Protein AF-A0A1J3GR85-F1 (afdb_monomer_lite)

Structure (mmCIF, N/CA/C/O backbone):
data_AF-A0A1J3GR85-F1
#
_entry.id   AF-A0A1J3GR85-F1
#
loop_
_atom_site.group_PDB
_atom_site.id
_atom_site.type_symbol
_atom_site.label_atom_id
_atom_site.label_alt_id
_atom_site.label_comp_id
_atom_site.label_asym_id
_atom_site.label_entity_id
_atom_site.label_seq_id
_atom_site.pdbx_PDB_ins_code
_atom_site.Cartn_x
_atom_site.Cartn_y
_atom_site.Cartn_z
_atom_site.occupancy
_atom_site.B_iso_or_equiv
_atom_site.auth_seq_id
_atom_site.auth_comp_id
_atom_site.auth_asym_id
_atom_site.auth_atom_id
_atom_site.pdbx_PDB_model_num
ATOM 1 N N . LEU A 1 1 ? -6.213 6.040 -10.419 1.00 79.25 1 LEU A N 1
ATOM 2 C CA . LEU A 1 1 ? -7.425 6.577 -9.748 1.00 79.25 1 LEU A CA 1
ATOM 3 C C . LEU A 1 1 ? -8.698 5.758 -9.987 1.00 79.25 1 LEU A C 1
ATOM 5 O O . LEU A 1 1 ? -9.546 5.773 -9.108 1.00 79.25 1 LEU A O 1
ATOM 9 N N . GLN A 1 2 ? -8.857 5.057 -11.125 1.00 85.12 2 GLN A N 1
ATOM 10 C CA . GLN A 1 2 ? -10.083 4.285 -11.418 1.00 85.12 2 GLN A CA 1
ATOM 11 C C . GLN A 1 2 ? -10.457 3.295 -10.307 1.00 85.12 2 GLN A C 1
ATOM 13 O O . GLN A 1 2 ? -11.587 3.315 -9.843 1.00 85.12 2 GLN A O 1
ATOM 18 N N . MET A 1 3 ? -9.484 2.534 -9.793 1.00 85.25 3 MET A N 1
ATOM 19 C CA . MET A 1 3 ? -9.690 1.597 -8.682 1.00 85.25 3 MET A CA 1
ATOM 20 C C . MET A 1 3 ? -10.400 2.243 -7.482 1.00 85.25 3 MET A C 1
ATOM 22 O O . MET A 1 3 ? -11.391 1.702 -7.005 1.00 85.25 3 MET A O 1
ATOM 26 N N . CYS A 1 4 ? -9.947 3.417 -7.033 1.00 85.44 4 CYS A N 1
ATOM 27 C CA . CYS A 1 4 ? -10.558 4.132 -5.909 1.00 85.44 4 CYS A CA 1
ATOM 28 C C . CYS A 1 4 ? -11.989 4.586 -6.219 1.00 85.44 4 CYS A C 1
ATOM 30 O O . CYS A 1 4 ? -12.852 4.442 -5.365 1.00 85.44 4 CYS A O 1
ATOM 32 N N . LYS A 1 5 ? -12.243 5.087 -7.438 1.00 84.12 5 LYS A N 1
ATOM 33 C CA . LYS A 1 5 ? -13.577 5.548 -7.864 1.00 84.12 5 LYS A CA 1
ATOM 34 C C . LYS A 1 5 ? -14.584 4.405 -7.957 1.00 84.12 5 LYS A C 1
ATOM 36 O O . LYS A 1 5 ? -15.721 4.558 -7.544 1.00 84.12 5 LYS A O 1
ATOM 41 N N . THR A 1 6 ? -14.174 3.268 -8.515 1.00 85.00 6 THR A N 1
ATOM 42 C CA . THR A 1 6 ? -15.064 2.119 -8.736 1.00 85.00 6 THR A CA 1
ATOM 43 C C . THR A 1 6 ? -15.385 1.372 -7.444 1.00 85.00 6 THR A C 1
ATOM 45 O O . THR A 1 6 ? -16.437 0.752 -7.351 1.00 85.00 6 THR A O 1
ATOM 48 N N . SER A 1 7 ? -14.485 1.407 -6.459 1.00 81.19 7 SER A N 1
ATOM 49 C CA . SER A 1 7 ? -14.618 0.641 -5.213 1.00 81.19 7 SER A CA 1
ATOM 50 C C . SER A 1 7 ? -15.013 1.473 -3.992 1.00 81.19 7 SER A C 1
ATOM 52 O O . SER A 1 7 ? -15.041 0.915 -2.897 1.00 81.19 7 SER A O 1
ATOM 54 N N . ASP A 1 8 ? -15.277 2.774 -4.176 1.00 83.12 8 ASP A N 1
ATOM 55 C CA . ASP A 1 8 ? -15.562 3.749 -3.110 1.00 83.12 8 ASP A CA 1
ATOM 56 C C . ASP A 1 8 ? -14.547 3.674 -1.950 1.00 83.12 8 ASP A C 1
ATOM 58 O O . ASP A 1 8 ? -14.878 3.800 -0.774 1.00 83.12 8 ASP A O 1
ATOM 62 N N . LEU A 1 9 ? -13.274 3.405 -2.287 1.00 85.44 9 LEU A N 1
ATOM 63 C CA . LEU A 1 9 ? -12.248 2.972 -1.326 1.00 85.44 9 LEU A CA 1
ATOM 64 C C . LEU A 1 9 ? -12.007 3.975 -0.195 1.00 85.44 9 LEU A C 1
ATOM 66 O O . LEU A 1 9 ? -11.673 3.588 0.919 1.00 85.44 9 LEU A O 1
ATOM 70 N N . PHE A 1 10 ? -12.132 5.260 -0.507 1.00 86.12 10 PHE A N 1
ATOM 71 C CA . PHE A 1 10 ? -11.931 6.360 0.430 1.00 86.12 10 PHE A CA 1
ATOM 72 C C . PHE A 1 10 ? -13.236 7.148 0.640 1.00 86.12 10 PHE A C 1
ATOM 74 O O . PHE A 1 10 ? -13.205 8.319 1.006 1.00 86.12 10 PHE A O 1
ATOM 81 N N . GLY A 1 11 ? -14.383 6.506 0.384 1.00 82.62 11 GLY A N 1
ATOM 82 C CA . GLY A 1 11 ? -15.693 7.145 0.340 1.00 82.62 11 GLY A CA 1
ATOM 83 C C . GLY A 1 11 ? -15.896 8.016 -0.904 1.00 82.62 11 GLY A C 1
ATOM 84 O O . GLY A 1 11 ? -15.166 7.908 -1.892 1.00 82.62 11 GLY A O 1
ATOM 85 N N . GLN A 1 12 ? -16.873 8.929 -0.816 1.00 73.88 12 GLN A N 1
ATOM 86 C CA . GLN A 1 12 ? -17.479 9.628 -1.961 1.00 73.88 12 GLN A CA 1
ATOM 87 C C . GLN A 1 12 ? -16.512 10.428 -2.847 1.00 73.88 12 GLN A C 1
ATOM 89 O O . GLN A 1 12 ? -16.867 10.778 -3.975 1.00 73.88 12 GLN A O 1
ATOM 94 N N . SER A 1 13 ? -15.307 10.753 -2.368 1.00 80.38 13 SER A N 1
ATOM 95 C CA . SER A 1 13 ? -14.316 11.466 -3.172 1.00 80.38 13 SER A CA 1
ATOM 96 C C . SER A 1 13 ? -12.935 10.826 -3.097 1.00 80.38 13 SER A C 1
ATOM 98 O O . SER A 1 13 ? -12.494 10.321 -2.068 1.00 80.38 13 SER A O 1
ATOM 100 N N . VAL A 1 14 ? -12.237 10.847 -4.234 1.00 83.62 14 VAL A N 1
ATOM 101 C CA . VAL A 1 14 ? -10.856 10.374 -4.312 1.00 83.62 14 VAL A CA 1
ATOM 102 C C . VAL A 1 14 ? -9.935 11.463 -3.764 1.00 83.62 14 VAL A C 1
ATOM 104 O O . VAL A 1 14 ? -10.037 12.598 -4.238 1.00 83.62 14 VAL A O 1
ATOM 107 N N . PRO A 1 15 ? -9.001 11.134 -2.855 1.00 86.31 15 PRO A N 1
ATOM 108 C CA . PRO A 1 15 ? -8.076 12.111 -2.295 1.00 86.31 15 PRO A CA 1
ATOM 109 C C . PRO A 1 15 ? -7.287 12.828 -3.388 1.00 86.31 15 PRO A C 1
ATOM 111 O O . PRO A 1 15 ? -6.702 12.188 -4.269 1.00 86.31 15 PRO A O 1
ATOM 114 N N . VAL A 1 16 ? -7.248 14.160 -3.329 1.00 83.94 16 VAL A N 1
ATOM 115 C CA . VAL A 1 16 ? -6.599 14.996 -4.354 1.00 83.94 16 VAL A CA 1
ATOM 116 C C . VAL A 1 16 ? -5.111 14.659 -4.462 1.00 83.94 16 VAL A C 1
ATOM 118 O O . VAL A 1 16 ? -4.596 14.493 -5.568 1.00 83.94 16 VAL A O 1
ATOM 121 N N . ASN A 1 17 ? -4.458 14.424 -3.320 1.00 85.19 17 ASN A N 1
ATOM 122 C CA . ASN A 1 17 ? -3.036 14.083 -3.227 1.00 85.19 17 ASN A CA 1
ATOM 123 C C . ASN A 1 17 ? -2.672 12.761 -3.927 1.00 85.19 17 ASN A C 1
ATOM 125 O O . ASN A 1 17 ? -1.519 12.568 -4.316 1.00 85.19 17 ASN A O 1
ATOM 129 N N . LEU A 1 18 ? -3.653 11.877 -4.160 1.00 85.19 18 LEU A N 1
ATOM 130 C CA . LEU A 1 18 ? -3.473 10.632 -4.915 1.00 85.19 18 LEU A CA 1
ATOM 131 C C . LEU A 1 18 ? -3.313 10.880 -6.428 1.00 85.19 18 LEU A C 1
ATOM 133 O O . LEU A 1 18 ? -2.834 10.008 -7.153 1.00 85.19 18 LEU A O 1
ATOM 137 N N . SER A 1 19 ? -3.749 12.045 -6.919 1.00 86.31 19 SER A N 1
ATOM 138 C CA . SER A 1 19 ? -3.597 12.459 -8.323 1.00 86.31 19 SER A CA 1
ATOM 139 C C . SER A 1 19 ? -2.221 13.058 -8.606 1.00 86.31 19 SER A C 1
ATOM 141 O O . SER A 1 19 ? -1.817 13.151 -9.765 1.00 86.31 19 SER A O 1
ATOM 143 N N . THR A 1 20 ? -1.500 13.448 -7.557 1.00 88.38 20 THR A N 1
ATOM 144 C CA . THR A 1 20 ? -0.148 13.984 -7.658 1.00 88.38 20 THR A CA 1
ATOM 145 C C . THR A 1 20 ? 0.841 12.836 -7.853 1.00 88.38 20 THR A C 1
ATOM 147 O O . THR A 1 20 ? 0.909 11.891 -7.065 1.00 88.38 20 THR A O 1
ATOM 150 N N . SER A 1 21 ? 1.606 12.894 -8.942 1.00 87.31 21 SER A N 1
ATOM 151 C CA . SER A 1 21 ? 2.619 11.883 -9.243 1.00 87.31 21 SER A CA 1
ATOM 152 C C . SER A 1 21 ? 3.694 11.846 -8.156 1.00 87.31 21 SER A C 1
ATOM 154 O O . SER A 1 21 ? 4.139 12.888 -7.683 1.00 87.31 21 SER A O 1
ATOM 156 N N . PHE A 1 22 ? 4.155 10.642 -7.812 1.00 85.56 22 PHE A N 1
ATOM 157 C CA . PHE A 1 22 ? 5.241 10.405 -6.849 1.00 85.56 22 PHE A CA 1
ATOM 158 C C . PHE A 1 22 ? 4.979 10.874 -5.405 1.00 85.56 22 PHE A C 1
ATOM 160 O O . PHE A 1 22 ? 5.922 10.930 -4.615 1.00 85.56 22 PHE A O 1
ATOM 167 N N . THR A 1 23 ? 3.723 11.149 -5.030 1.00 87.56 23 THR A N 1
ATOM 168 C CA . THR A 1 23 ? 3.344 11.396 -3.625 1.00 87.56 23 THR A CA 1
ATOM 169 C C . THR A 1 23 ? 3.697 10.207 -2.732 1.00 87.56 23 THR A C 1
ATOM 171 O O . THR A 1 23 ? 4.232 10.396 -1.645 1.00 87.56 23 THR A O 1
ATOM 174 N N . LEU A 1 24 ? 3.431 8.985 -3.207 1.00 87.56 24 LEU A N 1
ATOM 175 C CA . LEU A 1 24 ? 3.817 7.740 -2.545 1.00 87.56 24 LEU A CA 1
ATOM 176 C C . LEU A 1 24 ? 5.113 7.213 -3.158 1.00 87.56 24 LEU A C 1
ATOM 178 O O . LEU A 1 24 ? 5.174 6.945 -4.363 1.00 87.56 24 LEU A O 1
ATOM 182 N N . LYS A 1 25 ? 6.143 7.052 -2.329 1.00 90.31 25 LYS A N 1
ATOM 183 C CA . LYS A 1 25 ? 7.450 6.526 -2.729 1.00 90.31 25 LYS A CA 1
ATOM 184 C C . LYS A 1 25 ? 7.571 5.048 -2.371 1.00 90.31 25 LYS A C 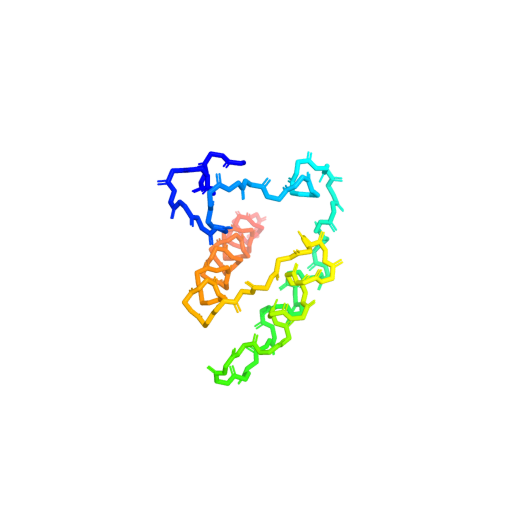1
ATOM 186 O O . LYS A 1 25 ? 6.852 4.526 -1.522 1.00 90.31 25 LYS A O 1
ATOM 191 N N . THR A 1 26 ? 8.551 4.374 -2.972 1.00 90.56 26 THR A N 1
ATOM 192 C CA . THR A 1 26 ? 8.882 2.976 -2.646 1.00 90.56 26 THR A CA 1
ATOM 193 C C . THR A 1 26 ? 9.156 2.783 -1.155 1.00 90.56 26 THR A C 1
ATOM 195 O O . THR A 1 26 ? 8.747 1.778 -0.588 1.00 90.56 26 TH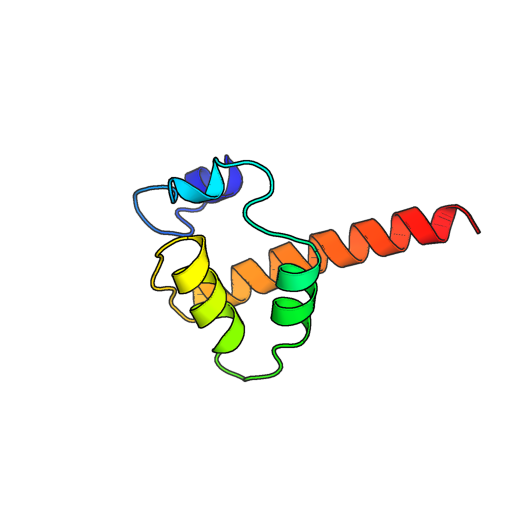R A O 1
ATOM 198 N N . GLU A 1 27 ? 9.802 3.755 -0.503 1.00 90.69 27 GLU A N 1
ATOM 199 C CA . GLU A 1 27 ? 10.058 3.707 0.939 1.00 90.69 27 GLU A CA 1
ATOM 200 C C . GLU A 1 27 ? 8.759 3.633 1.756 1.00 90.69 27 GLU A C 1
ATOM 202 O O . GLU A 1 27 ? 8.686 2.864 2.714 1.00 90.69 27 GLU A O 1
ATOM 207 N N . ASP A 1 28 ? 7.726 4.379 1.357 1.00 90.12 28 ASP A N 1
ATOM 208 C CA . ASP A 1 28 ? 6.427 4.376 2.033 1.00 90.12 28 ASP A CA 1
ATOM 209 C C . ASP A 1 28 ? 5.743 3.013 1.873 1.00 90.12 28 ASP A C 1
ATOM 211 O O . ASP A 1 28 ? 5.248 2.453 2.849 1.00 90.12 28 ASP A O 1
ATOM 215 N N . LEU A 1 29 ? 5.802 2.421 0.671 1.00 90.19 29 LEU A N 1
ATOM 216 C CA . LEU A 1 29 ? 5.315 1.057 0.430 1.00 90.19 29 LEU A CA 1
ATOM 217 C C . LEU A 1 29 ? 6.066 0.028 1.286 1.00 90.19 29 LEU A C 1
ATOM 219 O O . LEU A 1 29 ? 5.441 -0.862 1.855 1.00 90.19 29 LEU A O 1
ATOM 223 N N . CYS A 1 30 ? 7.390 0.146 1.409 1.00 90.44 30 CYS A N 1
ATOM 224 C CA . CYS A 1 30 ? 8.180 -0.752 2.250 1.00 90.44 30 CYS A CA 1
ATOM 225 C C . CYS A 1 30 ? 7.827 -0.624 3.735 1.00 90.44 30 CYS A C 1
ATOM 227 O O . CYS A 1 30 ? 7.894 -1.619 4.452 1.00 90.44 30 CYS A O 1
ATOM 229 N N . LYS A 1 31 ? 7.481 0.578 4.212 1.00 91.31 31 LYS A N 1
ATOM 230 C CA . LYS A 1 31 ? 7.025 0.782 5.593 1.00 91.31 31 LYS A CA 1
ATOM 231 C C . LYS A 1 31 ? 5.646 0.168 5.806 1.00 91.31 31 LYS A C 1
ATOM 233 O O . LYS A 1 31 ? 5.493 -0.607 6.739 1.00 91.31 31 LYS A O 1
ATOM 238 N N . MET A 1 32 ? 4.706 0.401 4.889 1.00 90.94 32 MET A N 1
ATOM 239 C CA . M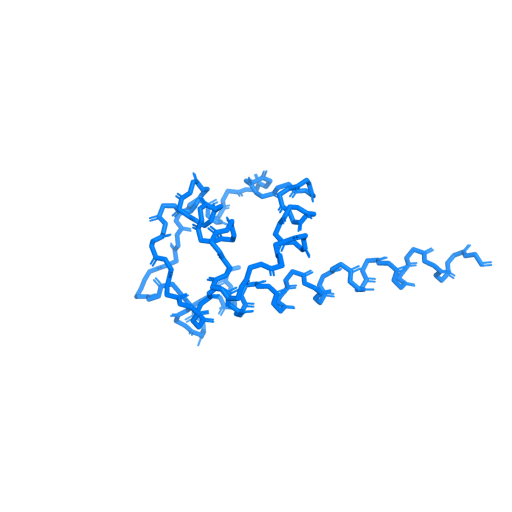ET A 1 32 ? 3.380 -0.230 4.927 1.00 90.94 32 MET A CA 1
ATOM 240 C C . MET A 1 32 ? 3.452 -1.762 4.871 1.00 90.94 32 MET A C 1
ATOM 242 O O . MET A 1 32 ? 2.693 -2.432 5.554 1.00 90.94 32 MET A O 1
ATOM 246 N N . GLN A 1 33 ? 4.382 -2.336 4.102 1.00 89.62 33 GLN A N 1
ATOM 247 C CA . GLN A 1 33 ? 4.579 -3.790 4.035 1.00 89.62 33 GLN A CA 1
ATOM 248 C C . GLN A 1 33 ? 5.157 -4.378 5.335 1.00 89.62 33 GLN A C 1
ATOM 250 O O . GLN A 1 33 ? 4.972 -5.558 5.618 1.00 89.62 33 GLN A O 1
ATOM 255 N N . LYS A 1 34 ? 5.906 -3.578 6.100 1.00 91.94 34 LYS A N 1
ATOM 256 C CA . LYS A 1 34 ? 6.519 -3.992 7.370 1.00 91.94 34 LYS A CA 1
ATOM 257 C C . LYS A 1 34 ? 5.607 -3.766 8.575 1.00 91.94 34 LYS A C 1
ATOM 259 O O . LYS A 1 34 ? 6.000 -4.141 9.680 1.00 91.94 34 LYS A O 1
ATOM 264 N N . ASP A 1 35 ? 4.438 -3.164 8.372 1.00 93.75 35 ASP A N 1
ATOM 265 C CA . ASP A 1 35 ? 3.427 -3.020 9.409 1.00 93.75 35 ASP A CA 1
ATOM 266 C C . ASP A 1 35 ? 2.855 -4.404 9.744 1.00 93.75 35 ASP A C 1
ATOM 268 O O . ASP A 1 35 ? 2.100 -4.993 8.972 1.00 93.75 35 ASP A O 1
ATOM 272 N N . ASN A 1 36 ? 3.276 -4.937 10.890 1.00 90.81 36 ASN A N 1
ATOM 273 C CA . ASN A 1 36 ? 2.821 -6.224 11.414 1.00 90.81 36 ASN A CA 1
ATOM 274 C C . ASN A 1 36 ? 1.827 -6.044 12.572 1.00 90.81 36 ASN A C 1
ATOM 276 O O . ASN A 1 36 ? 1.606 -6.984 13.334 1.00 90.81 36 ASN A O 1
ATOM 280 N N . THR A 1 37 ? 1.279 -4.839 12.754 1.00 94.00 37 THR A N 1
ATOM 281 C CA . THR A 1 37 ? 0.245 -4.594 13.763 1.00 94.00 37 THR A CA 1
ATOM 282 C C . THR A 1 37 ? -1.089 -5.176 13.298 1.00 94.00 37 TH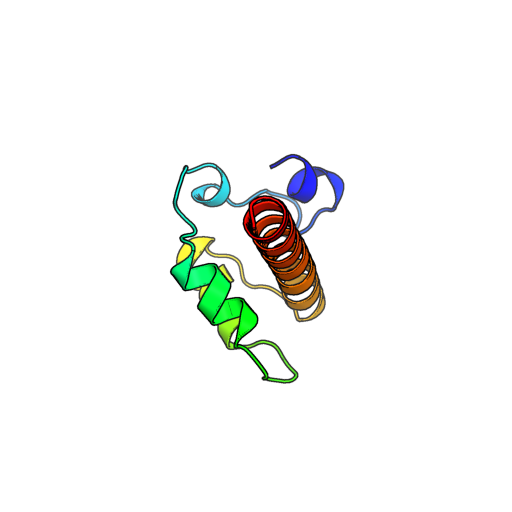R A C 1
ATOM 284 O O . THR A 1 37 ? -1.431 -5.111 12.117 1.00 94.00 37 THR A O 1
ATOM 287 N N . ASP A 1 38 ? -1.867 -5.748 14.221 1.00 91.88 38 ASP A N 1
ATOM 288 C CA . ASP A 1 38 ? -3.162 -6.367 13.893 1.00 91.88 38 ASP A CA 1
ATOM 289 C C . ASP A 1 38 ? -4.163 -5.360 13.303 1.00 91.88 38 ASP A C 1
ATOM 291 O O . ASP A 1 38 ? -5.051 -5.707 12.516 1.00 91.88 38 ASP A O 1
ATOM 295 N N . ASP A 1 39 ? -4.022 -4.096 13.693 1.00 93.75 39 ASP A N 1
ATOM 296 C CA . ASP A 1 39 ? -4.875 -2.990 13.299 1.00 93.75 39 ASP A CA 1
ATOM 297 C C . ASP A 1 39 ? -4.273 -2.099 12.204 1.00 93.75 39 ASP A C 1
ATOM 299 O O . ASP A 1 39 ? -4.960 -1.187 11.742 1.00 93.75 39 ASP A O 1
ATOM 303 N N . LEU A 1 40 ? -3.062 -2.392 11.720 1.00 96.19 40 LEU A N 1
ATOM 304 C CA . LEU A 1 40 ? -2.387 -1.670 10.637 1.00 96.19 40 LEU A CA 1
ATOM 305 C C . LEU A 1 40 ? -2.245 -0.160 10.926 1.00 96.19 40 LEU A C 1
ATOM 307 O O . LEU A 1 40 ? -2.614 0.699 10.113 1.00 96.19 40 LEU A O 1
ATOM 311 N N . GLN A 1 41 ? -1.798 0.198 12.131 1.00 93.44 41 GLN A N 1
ATOM 312 C CA . GLN A 1 41 ? -1.719 1.601 12.570 1.00 93.44 41 GLN A CA 1
ATOM 313 C C . GLN A 1 41 ? -0.732 2.432 11.765 1.00 93.44 41 GLN A C 1
ATOM 315 O O . GLN A 1 41 ? -1.016 3.602 11.479 1.00 93.44 41 GLN A O 1
ATOM 320 N N . ASP A 1 42 ? 0.388 1.843 11.351 1.00 92.88 42 ASP A N 1
ATOM 321 C CA . ASP A 1 42 ? 1.361 2.566 10.543 1.00 92.88 42 ASP A CA 1
ATOM 322 C C . ASP A 1 42 ? 0.739 2.880 9.184 1.00 92.88 42 ASP A C 1
ATOM 324 O O . ASP A 1 42 ? 0.764 4.033 8.751 1.00 92.88 42 ASP A O 1
ATOM 328 N N . VAL A 1 43 ? 0.071 1.908 8.553 1.00 94.75 43 VAL A N 1
ATOM 329 C CA . VAL A 1 43 ? -0.667 2.129 7.296 1.00 94.75 43 VAL A CA 1
ATOM 330 C C . VAL A 1 43 ? -1.699 3.248 7.451 1.00 94.75 43 VAL A C 1
ATOM 332 O O . VAL A 1 43 ? -1.764 4.140 6.605 1.00 94.75 43 VAL A O 1
ATOM 335 N N . GLY A 1 44 ? -2.476 3.250 8.538 1.00 94.25 44 GLY A N 1
ATOM 336 C CA . GLY A 1 44 ? -3.431 4.326 8.831 1.00 94.25 44 GLY A CA 1
ATOM 337 C C . GLY A 1 44 ? -2.767 5.699 8.930 1.00 94.25 44 GLY A C 1
ATOM 338 O O . GLY A 1 44 ? -3.216 6.658 8.303 1.00 94.25 44 GLY A O 1
ATOM 339 N N . SER A 1 45 ? -1.643 5.772 9.641 1.00 93.62 45 SER A N 1
ATOM 340 C CA . SER A 1 45 ? -0.851 6.995 9.795 1.00 93.62 45 SER A CA 1
ATOM 341 C C . SER A 1 45 ? -0.279 7.488 8.461 1.00 93.62 45 SER A C 1
ATOM 343 O O . SER A 1 45 ? -0.252 8.691 8.202 1.00 93.62 45 SER A O 1
ATOM 345 N N . PHE A 1 46 ? 0.137 6.574 7.579 1.00 91.94 46 PHE A N 1
ATOM 346 C CA . PHE A 1 46 ? 0.588 6.899 6.224 1.00 91.94 46 PHE A CA 1
ATOM 347 C C . PHE A 1 46 ? -0.545 7.454 5.360 1.00 91.94 46 PHE A C 1
ATOM 349 O O . PHE A 1 46 ? -0.369 8.483 4.704 1.00 91.94 46 PHE A O 1
ATOM 356 N N . LEU A 1 47 ? -1.709 6.805 5.373 1.00 91.56 47 LEU A N 1
ATOM 357 C CA . LEU A 1 47 ? -2.882 7.266 4.629 1.00 91.56 47 LEU A CA 1
ATOM 358 C C . LEU A 1 47 ? -3.309 8.662 5.085 1.00 91.56 47 LEU A C 1
ATOM 360 O O . LEU A 1 47 ? -3.540 9.529 4.244 1.00 91.56 47 LEU A O 1
ATOM 364 N N . TYR A 1 48 ? -3.305 8.918 6.391 1.00 92.25 48 TYR A N 1
ATOM 365 C CA . TYR A 1 48 ? -3.590 10.247 6.914 1.00 92.25 48 TYR A CA 1
ATOM 366 C C . TYR A 1 48 ? -2.528 11.268 6.484 1.00 92.25 48 TYR A C 1
ATOM 368 O O . TYR A 1 48 ? -2.854 12.321 5.947 1.00 92.25 48 TYR A O 1
ATOM 376 N N . LYS A 1 49 ? -1.240 10.942 6.637 1.00 90.75 49 LYS A N 1
ATOM 377 C CA . LYS A 1 49 ? -0.137 11.863 6.329 1.00 90.75 49 LYS A CA 1
ATOM 378 C C . LYS A 1 49 ? -0.068 12.273 4.855 1.00 90.75 49 LYS A C 1
ATOM 380 O O . LYS A 1 49 ? 0.265 13.417 4.565 1.00 90.75 49 LYS A O 1
ATOM 385 N N . PHE A 1 50 ? -0.293 11.339 3.933 1.00 88.38 50 PHE A N 1
ATOM 386 C CA . PHE A 1 50 ? -0.095 11.582 2.499 1.00 88.38 50 PHE A CA 1
ATOM 387 C C . PHE A 1 50 ? -1.387 11.885 1.752 1.00 88.38 50 PHE A C 1
ATOM 389 O O . PHE A 1 50 ? -1.362 12.603 0.754 1.00 88.38 50 PHE A O 1
ATOM 396 N N . LEU A 1 51 ? -2.506 11.318 2.199 1.00 88.00 51 LEU A N 1
ATOM 397 C CA . LEU A 1 51 ? -3.787 11.426 1.508 1.00 88.00 51 LEU A CA 1
ATOM 398 C C . LEU A 1 51 ? -4.815 12.231 2.298 1.00 88.00 51 LEU A C 1
ATOM 400 O O . LEU A 1 51 ? -5.863 12.517 1.733 1.00 88.00 51 LEU A O 1
ATOM 404 N N . GLU A 1 52 ? -4.520 12.607 3.547 1.00 89.44 52 GLU A N 1
ATOM 405 C CA . GLU A 1 52 ? -5.453 13.305 4.446 1.00 89.44 52 GLU A CA 1
ATOM 406 C C . GLU A 1 52 ? -6.757 12.513 4.636 1.00 89.44 52 GLU A C 1
ATOM 408 O O . GLU A 1 52 ? -7.844 13.074 4.746 1.00 89.44 52 GLU A O 1
ATOM 413 N N . VAL A 1 53 ? -6.643 11.178 4.658 1.00 89.00 53 VAL A N 1
ATOM 414 C CA . VAL A 1 53 ? -7.773 10.258 4.833 1.00 89.00 53 VAL A CA 1
ATOM 415 C C . VAL A 1 53 ? -7.673 9.533 6.162 1.00 89.00 53 VAL A C 1
ATOM 417 O O . VAL A 1 53 ? -6.687 8.847 6.435 1.00 89.00 53 VAL A O 1
ATOM 420 N N . GLU A 1 54 ? -8.744 9.608 6.946 1.00 89.88 54 GLU A N 1
ATOM 421 C CA . GLU A 1 54 ? -8.950 8.732 8.092 1.00 89.88 54 GLU A CA 1
ATOM 422 C C . GLU A 1 54 ? -9.545 7.399 7.612 1.00 89.88 54 GLU A C 1
ATOM 424 O O . GLU A 1 54 ? -10.670 7.331 7.116 1.00 89.88 54 GLU A O 1
ATOM 429 N N . ALA A 1 55 ? -8.748 6.333 7.686 1.00 89.88 55 ALA A N 1
ATOM 430 C CA . ALA A 1 55 ? -9.090 5.029 7.130 1.00 89.88 55 ALA A CA 1
ATOM 431 C C . ALA A 1 55 ? -9.493 4.035 8.225 1.00 89.88 55 ALA A C 1
ATOM 433 O O . ALA A 1 55 ? -8.765 3.822 9.195 1.00 89.88 55 ALA A O 1
ATOM 434 N N . ASN A 1 56 ? -10.622 3.352 8.028 1.00 92.94 56 ASN A N 1
ATOM 435 C CA . ASN A 1 56 ? -11.011 2.232 8.881 1.00 92.94 56 ASN A CA 1
ATOM 436 C C . ASN A 1 56 ? -10.133 0.988 8.605 1.00 92.94 56 ASN A C 1
ATOM 438 O O . ASN A 1 56 ? -9.348 0.939 7.655 1.00 92.94 56 ASN A O 1
ATOM 442 N N . LEU A 1 57 ? -10.256 -0.049 9.441 1.00 94.12 57 LEU A N 1
ATOM 443 C CA . LEU A 1 57 ? -9.449 -1.268 9.304 1.00 94.12 57 LEU A CA 1
ATOM 444 C C . LEU A 1 57 ? -9.636 -1.979 7.951 1.00 94.12 57 LEU A C 1
ATOM 446 O O . LEU A 1 57 ? -8.678 -2.531 7.416 1.00 94.12 57 LEU A O 1
ATOM 450 N N . GLU A 1 58 ? -10.841 -1.960 7.383 1.00 92.75 58 GLU A N 1
ATOM 451 C CA . GLU A 1 58 ? -11.128 -2.585 6.088 1.00 92.75 58 GLU A CA 1
ATOM 452 C C . GLU A 1 58 ? -10.372 -1.889 4.947 1.00 92.75 58 GLU A C 1
ATOM 454 O O . GLU A 1 58 ? -9.702 -2.547 4.147 1.00 92.75 58 GLU A O 1
ATOM 459 N N . VAL A 1 59 ? -10.397 -0.554 4.923 1.00 92.56 59 VAL A N 1
ATOM 460 C CA . VAL A 1 59 ? -9.647 0.255 3.955 1.00 92.56 59 VAL A CA 1
ATOM 461 C C . VAL A 1 59 ? -8.147 0.011 4.104 1.00 92.56 59 VAL A C 1
ATOM 463 O O . VAL A 1 59 ? -7.465 -0.219 3.105 1.00 92.56 59 VAL A O 1
ATOM 466 N N . ARG A 1 60 ? -7.631 -0.016 5.341 1.00 94.50 60 ARG A N 1
ATOM 467 C CA . ARG A 1 60 ? -6.209 -0.286 5.612 1.00 94.50 60 ARG A CA 1
ATOM 468 C C . ARG A 1 60 ? -5.777 -1.659 5.093 1.00 94.50 60 ARG A C 1
ATOM 470 O O . ARG A 1 60 ? -4.762 -1.754 4.407 1.00 94.50 60 ARG A O 1
ATOM 477 N N . LYS A 1 61 ? -6.584 -2.702 5.313 1.00 94.81 61 LYS A N 1
ATOM 478 C CA . LYS A 1 61 ? -6.329 -4.052 4.776 1.00 94.81 61 LYS A CA 1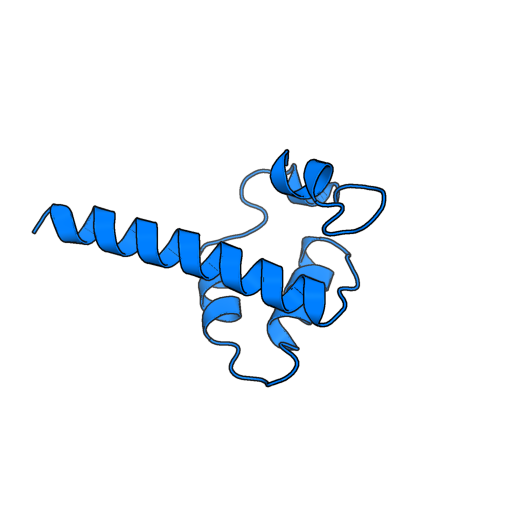
ATOM 479 C C . LYS A 1 61 ? -6.296 -4.075 3.251 1.00 94.81 61 LYS A C 1
ATOM 481 O O . LYS A 1 61 ? -5.384 -4.656 2.666 1.00 94.81 61 LYS A O 1
ATOM 486 N N . ARG A 1 62 ? -7.250 -3.406 2.599 1.00 93.44 62 ARG A N 1
ATOM 487 C CA . ARG A 1 62 ? -7.300 -3.342 1.133 1.00 93.44 62 ARG A CA 1
ATOM 488 C C . ARG A 1 62 ? -6.097 -2.596 0.550 1.00 93.44 62 ARG A C 1
ATOM 490 O O . ARG A 1 62 ? -5.564 -3.001 -0.479 1.00 93.44 62 ARG A O 1
ATOM 497 N N . VAL A 1 63 ? -5.636 -1.531 1.209 1.00 92.50 63 VAL A N 1
ATOM 498 C CA . VAL A 1 63 ? -4.407 -0.822 0.815 1.00 92.50 63 VAL A CA 1
ATOM 499 C C . VAL A 1 63 ? -3.194 -1.751 0.895 1.00 92.50 63 VAL A C 1
ATOM 501 O O . VAL A 1 63 ? -2.429 -1.817 -0.067 1.00 92.50 63 VAL A O 1
ATOM 504 N N . VAL A 1 64 ? -3.053 -2.517 1.981 1.00 94.31 64 VAL A N 1
ATOM 505 C CA . VAL A 1 64 ? -1.966 -3.501 2.129 1.00 94.31 64 VAL A CA 1
ATOM 506 C C . VAL A 1 64 ? -1.999 -4.549 1.017 1.00 94.31 64 VAL A C 1
ATOM 508 O O . VAL A 1 64 ? -0.963 -4.824 0.417 1.00 94.31 64 VAL A O 1
ATOM 511 N N . GLU A 1 65 ? -3.173 -5.086 0.680 1.00 93.31 65 GLU A N 1
ATOM 512 C CA . GLU A 1 65 ? -3.329 -6.068 -0.404 1.00 93.31 65 GLU A CA 1
ATOM 513 C C . GLU A 1 65 ? -2.879 -5.511 -1.767 1.00 93.31 65 GLU A C 1
ATOM 515 O O . GLU A 1 65 ? -2.168 -6.176 -2.532 1.00 93.31 65 GLU A O 1
ATOM 520 N N . VAL A 1 66 ? -3.245 -4.261 -2.065 1.00 92.38 66 VAL A N 1
ATOM 521 C CA . VAL A 1 66 ? -2.806 -3.575 -3.287 1.00 92.38 66 VAL A CA 1
ATOM 522 C C . VAL A 1 66 ? -1.287 -3.392 -3.285 1.00 92.38 66 VAL A C 1
ATOM 524 O O . VAL A 1 66 ? -0.635 -3.698 -4.288 1.00 92.38 66 VAL A O 1
ATOM 527 N N . CYS A 1 67 ? -0.709 -2.921 -2.178 1.00 92.19 67 CYS A N 1
ATOM 528 C CA . CYS A 1 67 ? 0.736 -2.741 -2.042 1.00 92.19 67 CYS A CA 1
ATOM 529 C C . CYS A 1 67 ? 1.491 -4.064 -2.230 1.00 92.19 67 CYS A C 1
ATOM 531 O O . CYS A 1 67 ? 2.433 -4.123 -3.022 1.00 92.19 67 CYS A O 1
ATOM 533 N N . ASP A 1 68 ? 1.048 -5.133 -1.573 1.00 93.25 68 ASP A N 1
ATOM 534 C CA . ASP A 1 68 ? 1.646 -6.464 -1.674 1.00 93.25 68 ASP A CA 1
ATOM 535 C C . ASP A 1 68 ? 1.578 -7.014 -3.108 1.00 93.25 68 ASP A C 1
ATOM 537 O O . ASP A 1 68 ? 2.571 -7.519 -3.640 1.00 93.25 68 ASP A O 1
ATOM 541 N N . THR A 1 69 ? 0.451 -6.817 -3.796 1.00 94.50 69 THR A N 1
ATOM 542 C CA . THR A 1 69 ? 0.297 -7.193 -5.210 1.00 94.50 69 THR A CA 1
ATOM 543 C C . THR A 1 69 ? 1.319 -6.483 -6.104 1.00 94.50 69 THR A C 1
ATOM 545 O O . THR A 1 69 ? 1.944 -7.112 -6.966 1.00 94.50 69 THR A O 1
ATOM 548 N N . VAL A 1 70 ? 1.529 -5.178 -5.899 1.00 92.88 70 VAL A N 1
ATOM 549 C CA . VAL A 1 70 ? 2.509 -4.385 -6.660 1.00 92.88 70 VAL A CA 1
ATOM 550 C C . VAL A 1 70 ? 3.936 -4.857 -6.376 1.00 92.88 70 VAL A C 1
ATOM 552 O O . VAL A 1 70 ? 4.699 -5.079 -7.320 1.00 92.88 70 VAL A O 1
ATOM 555 N N . VAL A 1 71 ? 4.283 -5.063 -5.102 1.00 92.62 71 VAL A N 1
ATOM 556 C CA . VAL A 1 71 ? 5.612 -5.526 -4.675 1.00 92.62 71 VAL A CA 1
ATOM 557 C C . VAL A 1 71 ? 5.921 -6.906 -5.254 1.00 92.62 71 VAL A C 1
ATOM 559 O O . VAL A 1 71 ? 6.958 -7.083 -5.898 1.00 92.62 71 VAL A O 1
ATOM 562 N N . LYS A 1 72 ? 5.004 -7.872 -5.119 1.00 94.06 72 LYS A N 1
ATOM 563 C CA . LYS A 1 72 ? 5.165 -9.227 -5.669 1.00 94.06 72 LYS A CA 1
ATOM 564 C C . LYS A 1 72 ? 5.337 -9.210 -7.182 1.00 94.06 72 LYS A C 1
ATOM 566 O O . LYS A 1 72 ? 6.197 -9.916 -7.710 1.00 94.06 72 LYS A O 1
ATOM 571 N N . ARG A 1 73 ? 4.550 -8.399 -7.897 1.00 96.06 73 ARG A N 1
ATOM 572 C CA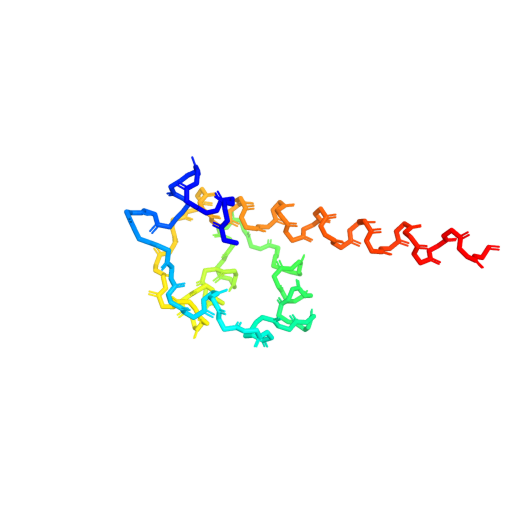 . ARG A 1 73 ? 4.689 -8.260 -9.354 1.00 96.06 73 ARG A CA 1
ATOM 573 C C . ARG A 1 73 ? 6.058 -7.698 -9.729 1.00 96.06 73 ARG A C 1
ATOM 575 O O . ARG A 1 73 ? 6.693 -8.232 -10.634 1.00 96.06 73 ARG A O 1
ATOM 582 N N . GLY A 1 74 ? 6.504 -6.650 -9.036 1.00 93.50 74 GLY A N 1
ATOM 583 C CA . GLY A 1 74 ? 7.819 -6.047 -9.247 1.00 93.50 74 GLY A CA 1
ATOM 584 C C . GLY A 1 74 ? 8.952 -7.046 -9.022 1.00 93.50 74 GLY A C 1
ATOM 585 O O . GLY A 1 74 ? 9.798 -7.214 -9.896 1.00 93.50 74 GLY A O 1
ATOM 586 N N . GLY A 1 75 ? 8.915 -7.775 -7.903 1.00 92.94 75 GLY A N 1
ATOM 587 C CA . GLY A 1 75 ? 9.910 -8.797 -7.575 1.00 92.94 75 GLY A CA 1
ATOM 588 C C . GLY A 1 75 ? 9.962 -9.937 -8.594 1.00 92.94 75 GLY A C 1
ATOM 589 O O . GLY A 1 75 ? 11.042 -10.308 -9.043 1.00 92.94 75 GLY A O 1
ATOM 590 N N . ARG A 1 76 ? 8.804 -10.452 -9.029 1.00 96.44 76 ARG A N 1
ATOM 591 C CA . ARG A 1 76 ? 8.736 -11.508 -10.056 1.00 96.44 76 ARG A CA 1
ATOM 592 C C . ARG A 1 76 ? 9.290 -11.056 -11.402 1.00 96.44 76 ARG A C 1
ATOM 594 O O . ARG A 1 76 ? 9.960 -11.835 -12.068 1.00 96.44 76 ARG A O 1
ATOM 601 N N . LEU A 1 77 ? 9.004 -9.818 -11.803 1.00 96.81 77 LEU A N 1
ATOM 602 C CA . LEU A 1 77 ? 9.500 -9.276 -13.064 1.00 96.81 77 LEU A CA 1
ATOM 603 C C . LEU A 1 77 ? 11.015 -9.048 -13.018 1.00 96.81 77 LEU A C 1
ATOM 605 O O . LEU A 1 77 ? 11.700 -9.382 -13.976 1.00 96.81 77 LEU A O 1
ATOM 609 N N . ALA A 1 78 ? 11.533 -8.533 -11.899 1.00 94.88 78 ALA A N 1
ATOM 610 C CA . ALA A 1 78 ? 12.971 -8.380 -11.693 1.00 94.88 78 ALA A CA 1
ATOM 611 C C . ALA A 1 78 ? 13.694 -9.738 -11.685 1.00 94.88 78 ALA A C 1
ATOM 613 O O . ALA A 1 78 ? 14.736 -9.883 -12.316 1.00 94.88 78 ALA A O 1
ATOM 614 N N . GLY A 1 79 ? 13.115 -10.743 -11.020 1.00 95.38 79 GLY A N 1
ATOM 615 C CA . GLY A 1 79 ? 13.676 -12.093 -10.956 1.00 95.38 79 GLY A CA 1
ATOM 616 C C . GLY A 1 79 ? 13.672 -12.841 -12.290 1.00 95.38 79 GLY A C 1
ATOM 617 O O . GLY A 1 79 ? 14.525 -13.688 -12.492 1.00 95.38 79 GLY A O 1
ATOM 618 N N . ALA A 1 80 ? 12.770 -12.516 -13.221 1.00 96.31 80 ALA A N 1
ATOM 619 C CA . ALA A 1 80 ? 12.725 -13.150 -14.543 1.00 96.31 80 ALA A CA 1
ATOM 620 C C . ALA A 1 80 ? 13.925 -12.802 -15.451 1.00 96.31 80 ALA A C 1
ATOM 622 O O . ALA A 1 80 ? 14.051 -13.376 -16.530 1.00 96.31 80 ALA A O 1
ATOM 623 N N . GLY A 1 81 ? 14.758 -11.834 -15.051 1.00 93.12 81 GLY A N 1
ATOM 624 C CA . GLY A 1 81 ? 15.973 -11.441 -15.770 1.00 93.12 81 GLY A CA 1
ATOM 625 C C . GLY A 1 81 ? 17.260 -12.115 -15.281 1.00 93.12 81 GLY A C 1
ATOM 626 O O . GLY A 1 81 ? 18.319 -11.808 -15.827 1.00 93.12 81 GLY A O 1
ATOM 627 N N . ILE A 1 82 ? 17.181 -12.973 -14.259 1.00 88.38 82 ILE A N 1
ATOM 628 C CA . ILE A 1 82 ? 18.276 -13.831 -13.774 1.00 88.38 82 ILE A CA 1
ATOM 629 C C . ILE A 1 82 ? 17.997 -15.256 -14.242 1.00 88.38 82 ILE A C 1
ATOM 631 O O . ILE A 1 82 ? 18.939 -15.881 -14.773 1.00 88.38 82 ILE A O 1
#

InterPro domains:
  IPR001312 Hexokinase [PTHR19443] (1-82)
  IPR022673 Hexokinase, C-terminal [PF03727] (2-82)
  IPR043129 ATPase, nucleotide binding domain [SSF53067] (2-82)

Sequence (82 aa):
LQMCKTSDLFGQSVPVNLSTSFTLKTEDLCKMQKDNTDDLQDVGSFLYKFLEVEANLEVRKRVVEVCDTVVKRGGRLAGAGI

Organism: Noccaea caerulescens (NCBI:txid107243)

Secondary structure (DSSP, 8-state):
-HHHHHHTBTBSS--GGGGSTTSS-HHHHHHHHT---TT-HHHHHHHHHHH-----HHHHHHHHHHHHHHHHHHHHHHHTT-

pLDDT: mean 90.14, std 4.48, range [73.88, 96.81]

Foldseek 3Di:
DVVCPVVCLQHPDFQPLVVDPPLDDPVLLVQQLPQPDPQSVSLQVSCCVRRVGRHGSVSSVVVNVVSVVVVVVVVVVVVVVD

Radius of gyration: 13.33 Å; chains: 1; bounding box: 36×29×30 Å